Protein AF-A0A1F6H7G0-F1 (afdb_monomer)

Nearest PDB structures (foldseek):
  7kfo-assembly1_A-2  TM=5.328E-01  e=8.913E-01  Variovorax paradoxus
  2hr3-assembly1_B  TM=4.434E-01  e=9.532E-01  Pseudomonas aeruginosa
  8eju-assembly1_A  TM=5.784E-01  e=1.864E+00  Pseudomonas putida KT2440
  6fdn-assembly1_B  TM=5.886E-01  e=2.980E+00  Homo sapiens
  7el2-assembly1_A  TM=5.098E-01  e=3.408E+00  Acinetobacter baumannii

Mean predicted aligned error: 7.51 Å

Radius of gyration: 20.13 Å; Cα contacts (8 Å, |Δi|>4): 67; chains: 1; bounding box: 59×26×33 Å

Secondary structure (DSSP, 8-state):
---HHHHHHHHHHHHHHTT-PEEHHHHHHH-TT----TTTHHHHHHHTT--EETTEE-SS--HHHHHHHHHHHHHHHHHHHHHHHHHHHHHHHHHHHHT--

Structure (mmCIF, N/CA/C/O backbone):
data_AF-A0A1F6H7G0-F1
#
_entry.id   AF-A0A1F6H7G0-F1
#
loop_
_atom_site.group_PDB
_atom_site.id
_atom_site.type_symbol
_atom_site.label_atom_id
_atom_site.label_alt_id
_atom_site.label_comp_id
_atom_site.label_asym_id
_atom_site.label_entity_id
_atom_site.label_seq_id
_atom_site.pdbx_PDB_ins_code
_atom_site.Cartn_x
_atom_site.Cartn_y
_atom_site.Cartn_z
_atom_site.occupancy
_atom_site.B_iso_or_equiv
_atom_site.auth_seq_id
_atom_site.auth_comp_id
_atom_site.auth_asym_id
_atom_site.auth_atom_id
_atom_site.pdbx_PDB_model_num
ATOM 1 N N . MET A 1 1 ? -11.000 16.171 17.054 1.00 50.31 1 MET A N 1
ATOM 2 C CA . MET A 1 1 ? -9.948 15.129 17.045 1.00 50.31 1 MET A CA 1
ATOM 3 C C . MET A 1 1 ? -10.355 14.090 16.021 1.00 50.31 1 MET A C 1
ATOM 5 O O . MET A 1 1 ? -11.429 13.533 16.176 1.00 50.31 1 MET A O 1
ATOM 9 N N . GLU A 1 2 ? -9.550 13.872 14.984 1.00 61.44 2 GLU A N 1
ATOM 10 C CA . GLU A 1 2 ? -9.818 12.833 13.980 1.00 61.44 2 GLU A CA 1
ATOM 11 C C . GLU A 1 2 ? -9.745 11.443 14.636 1.00 61.44 2 GLU A C 1
ATOM 13 O O . GLU A 1 2 ? -8.797 11.145 15.378 1.00 61.44 2 GLU A O 1
ATOM 18 N N . SER A 1 3 ? -10.742 10.595 14.395 1.00 83.06 3 SER A N 1
ATOM 19 C CA . SER A 1 3 ? -10.743 9.219 14.892 1.00 83.06 3 SER A CA 1
ATOM 20 C C . SER A 1 3 ? -9.707 8.375 14.144 1.00 83.06 3 SER A C 1
ATOM 22 O O . SER A 1 3 ? -9.504 8.522 12.940 1.00 83.06 3 SER A O 1
ATOM 24 N N . SER A 1 4 ? -9.095 7.406 14.835 1.00 83.75 4 SER A N 1
ATOM 25 C CA . SER A 1 4 ? -8.165 6.439 14.223 1.00 83.75 4 SER A CA 1
ATOM 26 C C . SER A 1 4 ? -8.767 5.731 13.002 1.00 83.75 4 SER A C 1
ATOM 28 O O . SER A 1 4 ? -8.060 5.433 12.039 1.00 83.75 4 SER A O 1
ATOM 30 N N . ARG A 1 5 ? -10.086 5.495 13.022 1.00 87.50 5 ARG A N 1
ATOM 31 C CA . ARG A 1 5 ? -10.826 4.905 11.903 1.00 87.50 5 ARG A CA 1
ATOM 32 C C . ARG A 1 5 ? -10.873 5.833 10.692 1.00 87.50 5 ARG A C 1
ATOM 34 O O . ARG A 1 5 ? -10.640 5.376 9.578 1.00 87.50 5 ARG A O 1
ATOM 41 N N . GLU A 1 6 ? -11.161 7.113 10.908 1.00 89.44 6 GLU A N 1
ATOM 42 C CA . GLU A 1 6 ? -11.261 8.103 9.833 1.00 89.44 6 GLU A CA 1
ATOM 43 C C . GLU A 1 6 ? -9.904 8.325 9.172 1.00 89.44 6 GLU A C 1
ATOM 45 O O . GLU A 1 6 ? -9.823 8.336 7.947 1.00 89.44 6 GLU A O 1
ATOM 50 N N . SER A 1 7 ? -8.822 8.386 9.956 1.00 89.94 7 SER A N 1
ATOM 51 C CA . SER A 1 7 ? -7.468 8.485 9.403 1.00 89.94 7 SER A CA 1
ATOM 52 C C . SER A 1 7 ? -7.133 7.286 8.509 1.00 89.94 7 SER A C 1
ATOM 54 O O . SER A 1 7 ? -6.694 7.473 7.376 1.00 89.94 7 SER A O 1
ATOM 56 N N . ILE A 1 8 ? -7.406 6.055 8.968 1.00 91.19 8 ILE A N 1
ATOM 57 C CA . ILE A 1 8 ? -7.204 4.834 8.164 1.00 91.19 8 ILE A CA 1
ATOM 58 C C . ILE A 1 8 ? -8.042 4.877 6.885 1.00 91.19 8 ILE A C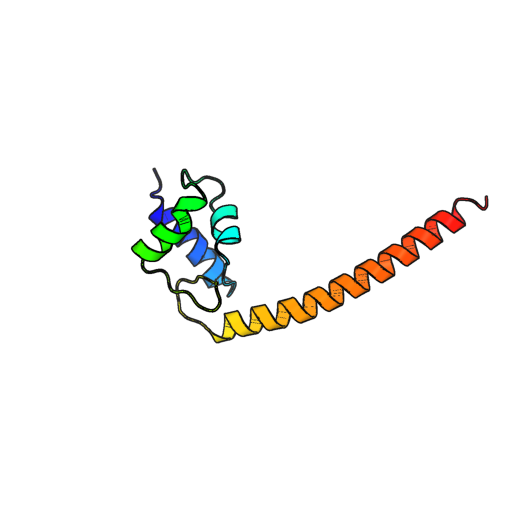 1
ATOM 60 O O . ILE A 1 8 ? -7.535 4.565 5.805 1.00 91.19 8 ILE A O 1
ATOM 64 N N . PHE A 1 9 ? -9.309 5.271 6.994 1.00 92.25 9 PHE A N 1
ATOM 65 C CA . PHE A 1 9 ? -10.212 5.338 5.853 1.00 92.25 9 PHE A CA 1
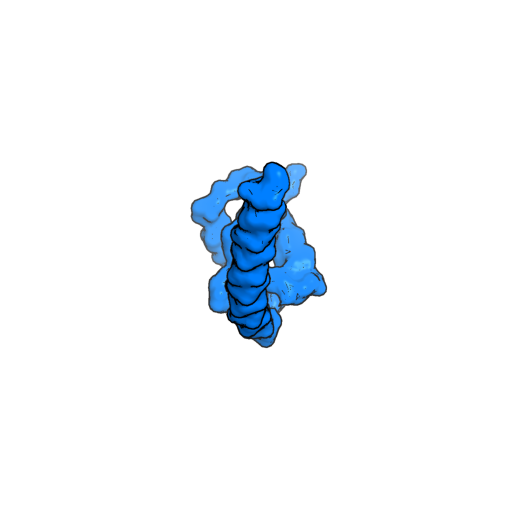ATOM 66 C C . PHE A 1 9 ? -9.767 6.391 4.834 1.00 92.25 9 PHE A C 1
ATOM 68 O O . PHE A 1 9 ? -9.676 6.067 3.654 1.00 92.25 9 PHE A O 1
ATOM 75 N N . LYS A 1 10 ? -9.407 7.606 5.271 1.00 92.19 10 LYS A N 1
ATOM 76 C CA . LYS A 1 10 ? -8.871 8.677 4.413 1.00 92.19 10 LYS A CA 1
ATOM 77 C C . LYS A 1 10 ? -7.612 8.226 3.679 1.00 92.19 10 LYS A C 1
ATOM 79 O O . LYS A 1 10 ? -7.515 8.421 2.468 1.00 92.19 10 LYS A O 1
ATOM 84 N N . THR A 1 11 ? -6.681 7.567 4.376 1.00 93.31 11 THR A N 1
ATOM 85 C CA . THR A 1 11 ? -5.485 6.997 3.743 1.00 93.31 11 THR A CA 1
ATOM 86 C C . THR A 1 11 ? -5.874 5.975 2.678 1.00 93.31 11 THR A C 1
ATOM 88 O O . THR A 1 11 ? -5.446 6.093 1.534 1.00 93.31 11 THR A O 1
ATOM 91 N N . LEU A 1 12 ? -6.703 4.983 3.009 1.00 93.19 12 LEU A N 1
ATOM 92 C CA . LEU A 1 12 ? -7.097 3.965 2.034 1.00 93.19 12 LEU A CA 1
ATOM 93 C C . LEU A 1 12 ? -7.871 4.562 0.852 1.00 93.19 12 LEU A C 1
ATOM 95 O O . LEU A 1 12 ? -7.621 4.147 -0.273 1.00 93.19 12 LEU A O 1
ATOM 99 N N . LEU A 1 13 ? -8.740 5.548 1.085 1.00 93.56 13 LEU A N 1
ATOM 100 C CA . LEU A 1 13 ? -9.506 6.242 0.049 1.00 93.56 13 LEU A CA 1
ATOM 101 C C . LEU A 1 13 ? -8.596 6.985 -0.921 1.00 93.56 13 LEU A C 1
ATOM 103 O O . LEU A 1 13 ? -8.730 6.810 -2.130 1.00 93.56 13 LEU A O 1
ATOM 107 N N . TYR A 1 14 ? -7.648 7.765 -0.396 1.00 93.94 14 TYR A N 1
ATOM 108 C CA . TYR A 1 14 ? -6.680 8.489 -1.213 1.00 93.94 14 TYR A CA 1
ATOM 109 C C . TYR A 1 14 ? -5.960 7.536 -2.171 1.00 93.94 14 TYR A C 1
ATOM 111 O O . TYR A 1 14 ? -5.923 7.767 -3.374 1.00 93.94 14 TYR A O 1
ATOM 119 N N . TYR A 1 15 ? -5.455 6.412 -1.663 1.00 93.31 15 TYR A N 1
ATOM 120 C CA . TYR A 1 15 ? -4.736 5.442 -2.487 1.00 93.31 15 TYR A CA 1
ATOM 121 C C . TYR A 1 15 ? -5.645 4.566 -3.371 1.00 93.31 15 TYR A C 1
ATOM 123 O O . TYR A 1 15 ? -5.177 4.077 -4.403 1.00 93.31 15 TYR A O 1
ATOM 131 N N . ASP A 1 16 ? -6.925 4.393 -3.020 1.00 91.31 16 ASP A N 1
ATOM 132 C CA . ASP A 1 16 ? -7.931 3.738 -3.875 1.00 91.31 16 ASP A CA 1
ATOM 133 C C . ASP A 1 16 ? -8.185 4.563 -5.147 1.00 91.31 16 ASP A C 1
ATOM 135 O O . ASP A 1 16 ? -8.273 3.987 -6.228 1.00 91.31 16 ASP A O 1
ATOM 139 N N . ILE A 1 17 ? -8.214 5.902 -5.045 1.00 92.19 17 ILE A N 1
ATOM 140 C CA . ILE A 1 17 ? -8.380 6.815 -6.196 1.00 92.19 17 ILE A CA 1
ATOM 141 C C . ILE A 1 17 ? -7.252 6.633 -7.224 1.00 92.19 17 ILE A C 1
ATOM 143 O O . ILE A 1 17 ? -7.495 6.687 -8.426 1.00 92.19 17 ILE A O 1
ATOM 147 N N . PHE A 1 18 ? -6.027 6.368 -6.764 1.00 91.19 18 PHE A N 1
ATOM 148 C CA . PHE A 1 18 ? -4.858 6.174 -7.630 1.00 9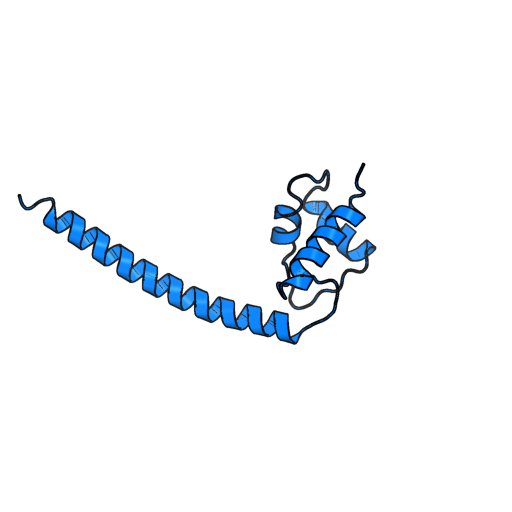1.19 18 PHE A CA 1
ATOM 149 C C . PHE A 1 18 ? -4.606 4.711 -8.022 1.00 91.19 18 PHE A C 1
ATOM 151 O O . PHE A 1 18 ? -3.511 4.390 -8.496 1.00 91.19 18 PHE A O 1
ATOM 158 N N . ASP A 1 19 ? -5.570 3.808 -7.800 1.00 90.31 19 ASP A N 1
ATOM 159 C CA . ASP A 1 19 ? -5.421 2.371 -8.065 1.00 90.31 19 ASP A CA 1
ATOM 160 C C . ASP A 1 19 ? -4.124 1.801 -7.442 1.00 90.31 19 ASP A C 1
ATOM 162 O O . ASP A 1 19 ? -3.385 1.003 -8.039 1.00 90.31 19 ASP A O 1
ATOM 166 N N . TYR A 1 20 ? -3.800 2.244 -6.225 1.00 91.12 20 TYR A N 1
ATOM 167 C CA . TYR A 1 20 ? -2.533 1.947 -5.564 1.00 91.12 20 TYR A CA 1
ATOM 168 C C . TYR A 1 20 ? -2.763 1.165 -4.264 1.00 91.12 20 TYR A C 1
ATOM 170 O O . TYR A 1 20 ? -2.712 1.717 -3.168 1.00 91.12 20 TYR A O 1
ATOM 178 N N . PRO A 1 21 ? -2.971 -0.160 -4.336 1.00 92.38 21 PRO A N 1
ATOM 179 C CA . PRO A 1 21 ? -3.251 -0.953 -3.150 1.00 92.38 21 PRO A CA 1
ATOM 180 C C . PRO A 1 21 ? -2.042 -0.977 -2.203 1.00 92.38 21 PRO A C 1
ATOM 182 O O . PRO A 1 21 ? -0.881 -1.157 -2.617 1.00 92.38 21 PRO A O 1
ATOM 185 N N . LEU A 1 22 ? -2.317 -0.800 -0.911 1.00 93.69 22 LEU A N 1
ATOM 186 C CA . LEU A 1 22 ? -1.295 -0.570 0.106 1.00 93.69 22 LEU A CA 1
ATOM 187 C C . LEU A 1 22 ? -0.989 -1.815 0.929 1.00 93.69 22 LEU A C 1
ATOM 189 O O . LEU A 1 22 ? -1.863 -2.608 1.250 1.00 93.69 22 LEU A O 1
ATOM 193 N N . LYS A 1 23 ? 0.275 -1.956 1.336 1.00 94.69 23 LYS A N 1
ATOM 194 C CA . LYS A 1 23 ? 0.666 -2.902 2.390 1.00 94.69 23 LYS A CA 1
ATOM 195 C C . LYS A 1 23 ? 0.525 -2.241 3.753 1.00 94.69 23 LYS A C 1
ATOM 197 O O . LYS A 1 23 ? 0.720 -1.035 3.863 1.00 94.69 23 LYS A O 1
ATOM 202 N N . ILE A 1 24 ? 0.353 -3.043 4.800 1.00 92.94 24 ILE A N 1
ATOM 203 C CA . ILE A 1 24 ? 0.215 -2.561 6.182 1.00 92.94 24 ILE A CA 1
ATOM 204 C C . ILE A 1 24 ? 1.311 -1.582 6.626 1.00 92.94 24 ILE A C 1
ATOM 206 O O . ILE A 1 24 ? 1.025 -0.580 7.266 1.00 92.94 24 ILE A O 1
ATOM 210 N N . GLN A 1 25 ? 2.563 -1.826 6.228 1.00 91.88 25 GLN A N 1
ATOM 211 C CA . GLN A 1 25 ? 3.690 -0.945 6.549 1.00 91.88 25 GLN A CA 1
ATOM 212 C C . GLN A 1 25 ? 3.532 0.443 5.922 1.00 91.88 25 GLN A C 1
ATOM 214 O O . GLN A 1 25 ? 3.876 1.436 6.547 1.00 91.88 25 GLN A O 1
ATOM 219 N N . LYS A 1 26 ? 3.003 0.503 4.694 1.00 92.25 26 LYS A N 1
ATOM 220 C CA . LYS A 1 26 ? 2.750 1.760 3.987 1.00 92.25 26 LYS A CA 1
ATOM 221 C C . LYS A 1 26 ? 1.534 2.482 4.542 1.00 92.25 26 LYS A C 1
ATOM 223 O O . LYS A 1 26 ? 1.588 3.691 4.669 1.00 92.25 26 LYS A O 1
ATOM 228 N N . ILE A 1 27 ? 0.492 1.747 4.931 1.00 92.62 27 ILE A N 1
ATOM 229 C CA . ILE A 1 27 ? -0.647 2.329 5.652 1.00 92.62 27 ILE A CA 1
ATOM 230 C C . ILE A 1 27 ? -0.138 3.009 6.922 1.00 92.62 27 ILE A C 1
ATOM 232 O O . ILE A 1 27 ? -0.379 4.190 7.102 1.00 92.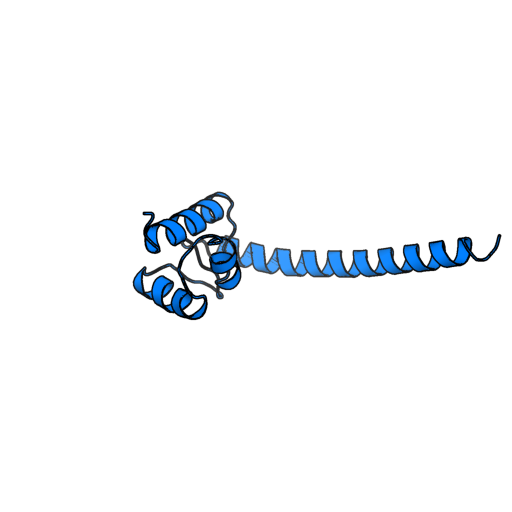62 27 ILE A O 1
ATOM 236 N N . TRP A 1 28 ? 0.645 2.306 7.746 1.00 91.69 28 TRP A N 1
ATOM 237 C CA . TRP A 1 28 ? 1.231 2.891 8.954 1.00 91.69 28 TRP A CA 1
ATOM 238 C C . TRP A 1 28 ? 2.125 4.104 8.661 1.00 91.69 28 TRP A C 1
ATOM 240 O O . TRP A 1 28 ? 2.010 5.106 9.352 1.00 91.69 28 TRP A O 1
ATOM 250 N N . GLN A 1 29 ? 2.967 4.031 7.624 1.00 90.44 29 GLN A N 1
ATOM 251 C CA . GLN A 1 29 ? 3.823 5.149 7.217 1.00 90.44 29 GLN A CA 1
ATOM 252 C C . GLN A 1 29 ? 3.005 6.392 6.835 1.00 90.44 29 GLN A C 1
ATOM 254 O O . GLN A 1 29 ? 3.326 7.483 7.269 1.00 90.44 29 GLN A O 1
ATOM 259 N N . PHE A 1 30 ? 1.937 6.235 6.050 1.00 89.94 30 PHE A N 1
ATOM 260 C CA . PHE A 1 30 ? 1.118 7.366 5.594 1.00 89.94 30 PHE A CA 1
ATOM 261 C C . PHE A 1 30 ? 0.113 7.862 6.632 1.00 89.94 30 PHE A C 1
ATOM 263 O O . PHE A 1 30 ? -0.493 8.913 6.453 1.00 89.94 30 PHE A O 1
ATOM 270 N N . LEU A 1 31 ? -0.040 7.138 7.736 1.00 87.69 31 LEU A N 1
ATOM 271 C CA . LEU A 1 31 ? -0.749 7.595 8.924 1.00 87.69 31 LEU A CA 1
ATOM 272 C C . LEU A 1 31 ? 0.166 8.445 9.820 1.00 87.69 31 LEU A C 1
ATOM 274 O O . LEU A 1 31 ? 0.037 8.364 11.039 1.00 87.69 31 LEU A O 1
ATOM 278 N N . GLU A 1 32 ? 1.082 9.222 9.226 1.00 64.38 32 GLU A N 1
ATOM 279 C CA . GLU A 1 32 ? 2.285 9.870 9.799 1.00 64.38 32 GLU A CA 1
ATOM 280 C C . GLU A 1 32 ? 2.019 10.846 10.978 1.00 64.38 32 GLU A C 1
ATOM 282 O O . GLU A 1 32 ? 2.927 11.480 11.497 1.00 64.38 32 GLU A O 1
ATOM 287 N N . SER A 1 33 ? 0.780 10.915 11.469 1.00 61.31 33 SER A N 1
ATOM 288 C CA . SER A 1 33 ? 0.310 11.711 12.609 1.00 61.31 33 SER A CA 1
ATOM 289 C C . 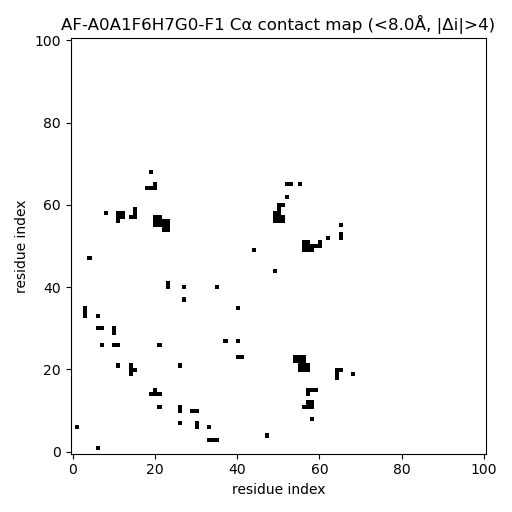SER A 1 33 ? -0.593 10.945 13.596 1.00 61.31 33 SER A C 1
ATOM 291 O O . SER A 1 33 ? -1.152 11.528 14.527 1.00 61.31 33 SER A O 1
ATOM 293 N N . SER A 1 34 ? -0.776 9.633 13.420 1.00 62.53 34 SER A N 1
ATOM 294 C CA . SER A 1 34 ? -1.740 8.861 14.208 1.00 62.53 34 SER A CA 1
ATOM 295 C C . SER A 1 34 ? -1.139 8.315 15.509 1.00 62.53 34 SER A C 1
ATOM 297 O O . SER A 1 34 ? -0.053 7.741 15.537 1.00 62.53 34 SER A O 1
ATOM 299 N N . LYS A 1 35 ? -1.912 8.387 16.601 1.00 73.31 35 LYS A N 1
ATOM 300 C CA . LYS A 1 35 ? -1.626 7.752 17.909 1.00 73.31 35 LYS A CA 1
ATOM 301 C C . LYS A 1 35 ? -1.566 6.209 17.849 1.00 73.31 35 LYS A C 1
ATOM 303 O O . LYS A 1 35 ? -1.483 5.541 18.879 1.00 73.31 35 LYS A O 1
ATOM 308 N N . ILE A 1 36 ? -1.658 5.620 16.656 1.00 82.94 36 ILE A N 1
ATOM 309 C CA . ILE A 1 36 ? -1.805 4.185 16.443 1.00 82.94 36 ILE A CA 1
ATOM 310 C C . ILE A 1 36 ? -0.422 3.536 16.442 1.00 82.94 36 ILE A C 1
ATOM 312 O O . ILE A 1 36 ? 0.385 3.695 15.522 1.00 82.94 36 ILE A O 1
ATOM 316 N N . LYS A 1 37 ? -0.162 2.716 17.462 1.00 86.62 37 LYS A N 1
ATOM 317 C CA . LYS A 1 37 ? 1.017 1.847 17.475 1.00 86.62 37 LYS A CA 1
ATOM 318 C C . LYS A 1 37 ? 0.943 0.881 16.294 1.00 86.62 37 LYS A C 1
ATOM 320 O O . LYS A 1 37 ? -0.072 0.219 16.082 1.00 86.62 37 LYS A O 1
ATOM 325 N N . ARG A 1 38 ? 2.061 0.712 15.584 1.00 87.38 38 ARG A N 1
ATOM 326 C CA . ARG A 1 38 ? 2.184 -0.206 14.437 1.00 87.38 38 ARG A CA 1
ATOM 327 C C . ARG A 1 38 ? 1.679 -1.625 14.730 1.00 87.38 38 ARG A C 1
ATOM 329 O O . ARG A 1 38 ? 1.125 -2.263 13.841 1.00 87.38 38 ARG A O 1
ATOM 336 N N . LYS A 1 39 ? 1.861 -2.103 15.968 1.00 88.75 39 LYS A N 1
ATOM 337 C CA . LYS A 1 39 ? 1.414 -3.429 16.430 1.00 88.75 39 LYS A CA 1
ATOM 338 C C . LYS A 1 39 ? -0.112 -3.586 16.445 1.00 88.75 39 LYS A C 1
ATOM 340 O O . LYS A 1 39 ? -0.587 -4.687 16.216 1.00 88.75 39 LYS A O 1
ATOM 345 N N . ASN A 1 40 ? -0.853 -2.497 16.645 1.00 90.31 40 ASN A N 1
ATOM 346 C CA . ASN A 1 40 ? -2.312 -2.512 16.793 1.00 90.31 40 ASN A CA 1
ATOM 347 C C . ASN A 1 40 ? -3.029 -2.337 15.443 1.00 90.31 40 ASN A C 1
ATOM 349 O O . ASN A 1 40 ? -4.203 -2.660 15.306 1.00 90.31 40 ASN A O 1
ATOM 353 N N . LEU A 1 41 ? -2.325 -1.843 14.417 1.00 90.88 41 LEU A N 1
ATOM 354 C CA . LEU A 1 41 ? -2.896 -1.607 13.091 1.00 90.88 41 LEU A CA 1
ATOM 355 C C . LEU A 1 41 ? -3.522 -2.858 12.431 1.00 90.88 41 LEU A C 1
ATOM 357 O O . LEU A 1 41 ? -4.605 -2.719 11.868 1.00 90.88 41 LEU A O 1
ATOM 361 N N . PRO A 1 42 ? -2.917 -4.067 12.476 1.00 92.00 42 PRO A N 1
ATOM 362 C CA . PRO A 1 42 ? -3.533 -5.254 11.881 1.00 92.00 42 PRO A CA 1
ATOM 363 C C . PRO A 1 42 ? -4.883 -5.598 12.518 1.00 92.00 42 PRO A C 1
ATOM 365 O O . PRO A 1 42 ? -5.809 -6.002 11.820 1.00 92.00 42 PRO A O 1
ATOM 368 N N . GLU A 1 43 ? -4.987 -5.436 13.835 1.00 92.31 43 GLU A N 1
ATOM 369 C CA . GLU A 1 43 ? -6.200 -5.719 14.599 1.00 92.31 43 GLU A CA 1
ATOM 370 C C . GLU A 1 43 ? -7.294 -4.695 14.293 1.00 92.31 43 GLU A C 1
ATOM 372 O O . GLU A 1 43 ? -8.418 -5.074 13.975 1.00 92.31 43 GLU A O 1
ATOM 377 N N . LEU A 1 44 ? -6.942 -3.409 14.233 1.00 91.94 44 LEU A N 1
ATOM 378 C CA . LEU A 1 44 ? -7.861 -2.349 13.810 1.00 91.94 44 LEU A CA 1
ATOM 379 C C . LEU A 1 44 ? -8.400 -2.575 12.392 1.00 91.94 44 LEU A C 1
ATOM 381 O O . LEU A 1 44 ? -9.598 -2.438 12.160 1.00 91.94 44 LEU A O 1
ATOM 385 N N . LEU A 1 45 ? -7.543 -2.965 11.444 1.00 92.38 45 LEU A N 1
ATOM 386 C CA . LEU A 1 45 ? -7.969 -3.259 10.071 1.00 92.38 45 LEU A CA 1
ATOM 387 C C . LEU A 1 45 ? -8.948 -4.442 10.008 1.00 92.38 45 LEU A C 1
ATOM 389 O O . LEU A 1 45 ? -9.867 -4.414 9.189 1.00 92.38 45 LEU A O 1
ATOM 393 N N . LYS A 1 46 ? -8.789 -5.446 10.884 1.00 92.38 46 LYS A N 1
ATOM 394 C CA . LYS A 1 46 ? -9.758 -6.544 11.031 1.00 92.38 46 LYS A CA 1
ATOM 395 C C . LYS A 1 46 ? -11.079 -6.061 11.626 1.00 92.38 46 LYS A C 1
ATOM 397 O O . LYS A 1 46 ? -12.124 -6.380 11.071 1.00 92.38 46 LYS A O 1
ATOM 402 N N . ILE A 1 47 ? -11.036 -5.273 12.703 1.00 92.50 47 ILE A N 1
ATOM 403 C CA . ILE A 1 47 ? -12.232 -4.707 13.355 1.00 92.50 47 ILE A CA 1
ATOM 404 C C . ILE A 1 47 ? -13.041 -3.866 12.360 1.00 92.50 47 ILE A C 1
ATOM 406 O O . ILE A 1 47 ? -14.264 -3.958 12.303 1.00 92.50 47 ILE A O 1
ATOM 410 N N . PHE A 1 48 ? -12.358 -3.081 11.527 1.00 90.00 48 PHE A N 1
ATOM 411 C CA . PHE A 1 48 ? -12.989 -2.264 10.490 1.00 90.00 48 PHE A CA 1
ATOM 412 C C . PHE A 1 48 ? -13.362 -3.044 9.226 1.00 90.00 48 PHE A C 1
ATOM 414 O O . PHE A 1 48 ? -13.842 -2.432 8.275 1.00 90.00 48 PHE A O 1
ATOM 421 N N . GLN A 1 49 ? -13.150 -4.365 9.213 1.00 91.62 49 GLN A N 1
ATOM 422 C CA . GLN A 1 49 ? -13.477 -5.266 8.106 1.00 91.62 49 GLN A CA 1
ATOM 423 C C . GLN A 1 49 ? -12.889 -4.798 6.767 1.00 91.62 49 GLN A C 1
ATOM 425 O O . GLN A 1 49 ? -13.516 -4.921 5.716 1.00 91.62 49 GLN A O 1
ATOM 430 N N . VAL A 1 50 ? -11.672 -4.244 6.795 1.00 91.75 50 VAL A N 1
ATOM 431 C CA . VAL A 1 50 ? -11.012 -3.758 5.581 1.00 91.75 50 VAL A CA 1
ATOM 432 C C . VAL A 1 50 ? -10.645 -4.949 4.687 1.00 91.75 50 VAL A C 1
ATOM 434 O O . VAL A 1 50 ? -9.908 -5.836 5.134 1.00 91.75 50 VAL A O 1
ATOM 437 N N . PRO A 1 51 ? -11.093 -4.970 3.418 1.00 91.19 51 PRO A N 1
ATOM 438 C CA . PRO A 1 51 ? -10.750 -6.029 2.479 1.00 91.19 51 PRO A CA 1
ATOM 439 C C . PRO A 1 51 ? -9.236 -6.206 2.313 1.00 91.19 51 PRO A C 1
ATOM 441 O O . PRO A 1 51 ? -8.479 -5.235 2.220 1.00 91.19 51 PRO A O 1
ATOM 444 N N . ILE A 1 52 ? -8.799 -7.465 2.221 1.00 92.31 52 ILE A N 1
ATOM 445 C CA . ILE A 1 52 ? -7.393 -7.833 2.034 1.00 92.31 52 ILE A CA 1
ATOM 446 C C . ILE A 1 52 ? -7.224 -8.862 0.909 1.00 92.31 52 ILE A C 1
ATOM 448 O O . ILE A 1 52 ? -7.979 -9.826 0.801 1.00 92.31 52 ILE A O 1
ATOM 452 N N . TYR A 1 53 ? -6.199 -8.688 0.072 1.00 93.69 53 TYR A N 1
ATOM 453 C CA . TYR A 1 53 ? -5.792 -9.672 -0.938 1.00 93.69 53 TYR A CA 1
ATOM 454 C C . TYR A 1 53 ? -4.277 -9.632 -1.143 1.00 93.69 53 TYR A C 1
ATOM 456 O O . TYR A 1 53 ? -3.702 -8.564 -1.345 1.00 93.69 53 TYR A O 1
ATOM 464 N N . LYS A 1 54 ? -3.605 -10.792 -1.073 1.00 92.31 54 LYS A N 1
ATOM 465 C CA . LYS A 1 54 ? -2.132 -10.917 -1.187 1.00 92.31 54 LYS A CA 1
ATOM 466 C C . LYS A 1 54 ? -1.359 -9.922 -0.296 1.00 92.31 54 LYS A C 1
ATOM 468 O O . LYS A 1 54 ? -0.360 -9.337 -0.716 1.00 92.31 54 LYS A O 1
ATOM 473 N N . SER A 1 55 ? -1.843 -9.717 0.934 1.00 92.69 55 SER A N 1
ATOM 474 C CA . SER A 1 55 ? -1.300 -8.762 1.919 1.00 92.69 55 SER A CA 1
ATOM 475 C C . SER A 1 55 ? -1.405 -7.279 1.528 1.00 92.69 55 SER A C 1
ATOM 477 O O . SER A 1 55 ? -0.672 -6.444 2.070 1.00 92.69 55 SER A O 1
ATOM 479 N N . PHE A 1 56 ? -2.298 -6.949 0.595 1.00 93.62 56 PHE A N 1
ATOM 480 C CA . PHE A 1 56 ? -2.666 -5.581 0.257 1.00 93.62 56 PHE A CA 1
ATOM 481 C C . PHE A 1 56 ? -4.079 -5.259 0.734 1.00 93.62 56 PHE A C 1
ATOM 483 O O . PHE A 1 56 ? -4.960 -6.108 0.633 1.00 93.62 56 PHE A O 1
ATOM 490 N N . PHE A 1 57 ? -4.270 -4.030 1.200 1.00 93.31 57 PHE A N 1
ATOM 491 C CA . PHE A 1 57 ? -5.528 -3.481 1.688 1.00 93.31 57 PHE A CA 1
ATOM 492 C C . PHE A 1 57 ? -6.024 -2.391 0.736 1.00 93.31 57 PHE A C 1
ATOM 494 O O . PHE A 1 57 ? -5.220 -1.666 0.135 1.00 93.31 57 PHE A O 1
ATOM 501 N N . PHE A 1 58 ? -7.341 -2.298 0.604 1.00 90.19 58 PHE A N 1
ATOM 502 C CA . PHE A 1 58 ? -8.048 -1.378 -0.289 1.00 90.19 58 PHE A CA 1
ATOM 503 C C . PHE A 1 58 ? -9.499 -1.239 0.182 1.00 90.19 58 PHE A C 1
ATOM 505 O O . PHE A 1 58 ? -10.002 -2.109 0.892 1.00 90.19 58 PHE A O 1
ATOM 512 N N . LEU A 1 59 ? -10.176 -0.161 -0.216 1.00 89.81 59 LEU A N 1
ATOM 513 C CA . LEU A 1 59 ?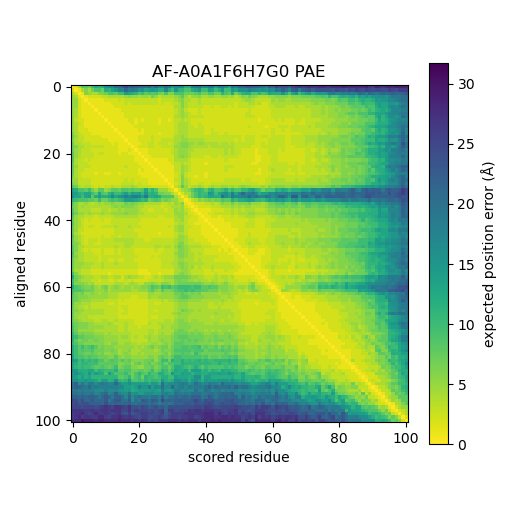 -11.591 0.025 0.122 1.00 89.81 59 LEU A CA 1
ATOM 514 C C . LEU A 1 59 ? -12.498 -0.821 -0.766 1.00 89.81 59 LEU A C 1
ATOM 516 O O . LEU A 1 59 ? -13.470 -1.396 -0.282 1.00 89.81 59 LEU A O 1
ATOM 520 N N . ARG A 1 60 ? -12.169 -0.930 -2.059 1.00 86.00 60 ARG A N 1
ATOM 521 C CA . ARG A 1 60 ? -12.927 -1.747 -3.008 1.00 86.00 60 ARG A CA 1
ATOM 522 C C . ARG A 1 60 ? -12.092 -2.916 -3.521 1.00 86.00 60 ARG A C 1
ATOM 524 O O . ARG A 1 60 ? -10.974 -2.705 -3.994 1.00 86.00 60 ARG A O 1
ATOM 531 N N . PRO A 1 61 ? -12.611 -4.155 -3.474 1.00 78.81 61 PRO A N 1
ATOM 532 C CA . PRO A 1 61 ? -11.883 -5.318 -3.955 1.00 78.81 61 PRO A CA 1
ATOM 533 C C . PRO A 1 61 ? -11.652 -5.269 -5.463 1.00 78.81 61 PRO A C 1
ATOM 535 O O . PRO A 1 61 ? -12.543 -5.534 -6.260 1.00 78.81 61 PRO A O 1
ATOM 538 N N . ARG A 1 62 ? -10.408 -4.967 -5.849 1.00 86.19 62 ARG A N 1
ATOM 539 C CA . ARG A 1 62 ? -9.942 -4.920 -7.243 1.00 86.19 62 ARG A CA 1
ATOM 540 C C . ARG A 1 62 ? -8.685 -5.777 -7.411 1.00 86.19 62 ARG A C 1
ATOM 542 O O . ARG A 1 62 ? -7.554 -5.287 -7.431 1.00 86.19 62 ARG A O 1
ATOM 549 N N . LYS A 1 63 ? -8.879 -7.101 -7.480 1.00 90.25 63 LYS A N 1
ATOM 550 C CA . LYS A 1 63 ? -7.785 -8.099 -7.527 1.00 90.25 63 LYS A CA 1
ATOM 551 C C . LYS A 1 63 ? -6.836 -7.880 -8.717 1.00 90.25 63 LYS A C 1
ATOM 553 O O . LYS A 1 63 ? -5.621 -7.980 -8.560 1.00 90.25 63 LYS A O 1
ATOM 558 N N . ASN A 1 64 ? -7.382 -7.479 -9.865 1.00 92.81 64 ASN A N 1
ATOM 559 C CA . ASN A 1 64 ? -6.642 -7.145 -11.087 1.00 92.81 64 ASN A CA 1
ATOM 560 C C . ASN A 1 64 ? -5.554 -6.074 -10.867 1.00 92.81 64 ASN A C 1
ATOM 562 O O . ASN A 1 64 ? -4.445 -6.199 -11.389 1.00 92.81 64 ASN A O 1
ATOM 566 N N . ILE A 1 65 ? -5.834 -5.041 -10.068 1.00 92.06 65 ILE A N 1
ATOM 567 C CA . ILE A 1 65 ? -4.880 -3.961 -9.778 1.00 92.06 65 ILE A CA 1
ATOM 568 C C . ILE A 1 65 ? -3.731 -4.475 -8.910 1.00 92.06 65 ILE A C 1
ATOM 570 O O . ILE A 1 65 ? -2.566 -4.147 -9.156 1.00 92.06 65 ILE A O 1
ATOM 574 N N . VAL A 1 66 ? -4.039 -5.315 -7.919 1.00 92.38 66 VAL A N 1
ATOM 575 C CA . VAL A 1 66 ? -3.026 -5.944 -7.062 1.00 92.38 66 VAL A CA 1
ATOM 576 C C . VAL A 1 66 ? -2.082 -6.804 -7.900 1.00 92.38 66 VAL A C 1
ATOM 578 O O . VAL A 1 66 ? -0.860 -6.682 -7.778 1.00 92.38 66 VAL A O 1
ATOM 581 N N . ASP A 1 67 ? -2.625 -7.613 -8.806 1.00 93.06 67 ASP A N 1
ATOM 582 C CA . ASP A 1 67 ? -1.819 -8.459 -9.686 1.00 93.06 67 ASP A CA 1
ATOM 583 C C . ASP A 1 67 ? -0.958 -7.619 -10.646 1.00 93.06 67 ASP A C 1
ATOM 585 O O . ASP A 1 67 ? 0.254 -7.847 -10.760 1.00 93.06 67 ASP A O 1
ATOM 589 N N . LYS A 1 68 ? -1.524 -6.552 -11.227 1.00 93.81 68 LYS A N 1
ATOM 590 C CA . LYS A 1 68 ? -0.790 -5.581 -12.059 1.00 93.81 68 LYS A CA 1
ATOM 591 C C . LYS A 1 68 ? 0.353 -4.918 -11.287 1.00 93.81 68 LYS A C 1
ATOM 593 O O . LYS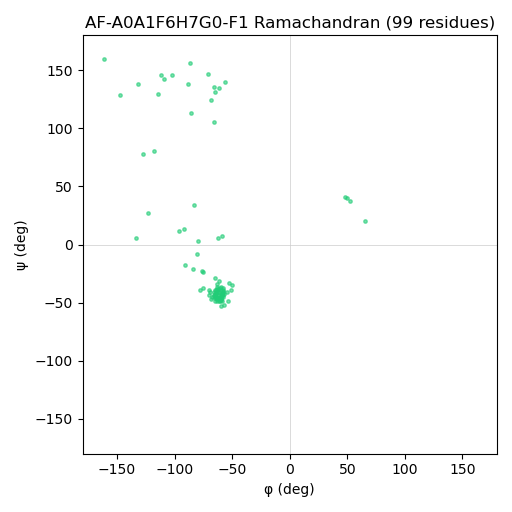 A 1 68 ? 1.457 -4.764 -11.816 1.00 93.81 68 LYS A O 1
ATOM 598 N N . ARG A 1 69 ? 0.128 -4.550 -10.025 1.00 91.69 69 ARG A N 1
ATOM 599 C CA . ARG A 1 69 ? 1.145 -3.970 -9.135 1.00 91.69 69 ARG A CA 1
ATOM 600 C C . ARG A 1 69 ? 2.280 -4.952 -8.856 1.00 91.69 69 ARG A C 1
ATOM 602 O O . ARG A 1 69 ? 3.445 -4.558 -8.925 1.00 91.69 69 ARG A O 1
ATOM 609 N N . ILE A 1 70 ? 1.965 -6.215 -8.567 1.00 91.75 70 ILE A N 1
ATOM 610 C CA . ILE A 1 70 ? 2.975 -7.260 -8.338 1.00 91.75 70 ILE A CA 1
ATOM 611 C C . ILE A 1 70 ? 3.824 -7.461 -9.601 1.00 91.75 70 ILE A C 1
ATOM 613 O O . ILE A 1 70 ? 5.056 -7.468 -9.513 1.00 91.75 70 ILE A O 1
ATOM 617 N N . ALA A 1 71 ? 3.191 -7.555 -10.773 1.00 94.00 71 ALA A N 1
ATOM 618 C CA . ALA A 1 71 ? 3.889 -7.689 -12.050 1.00 94.00 71 ALA A CA 1
ATOM 619 C C . ALA A 1 71 ? 4.805 -6.484 -12.334 1.00 94.00 71 ALA A C 1
ATOM 621 O O . ALA A 1 71 ? 5.999 -6.652 -12.602 1.00 94.00 71 ALA A O 1
ATOM 622 N N . ARG A 1 72 ? 4.289 -5.257 -12.174 1.00 92.12 72 ARG A N 1
ATOM 623 C CA . ARG A 1 72 ? 5.063 -4.015 -12.341 1.00 92.12 72 ARG A CA 1
ATOM 624 C C . ARG A 1 72 ? 6.242 -3.926 -11.376 1.00 92.12 72 ARG A C 1
ATOM 626 O O . ARG A 1 72 ? 7.309 -3.477 -11.782 1.00 92.12 72 ARG A O 1
ATOM 633 N N . LYS A 1 73 ? 6.099 -4.392 -10.129 1.00 91.69 73 LYS A N 1
ATOM 634 C CA . LYS A 1 73 ? 7.206 -4.414 -9.160 1.00 91.69 73 LYS A CA 1
ATOM 635 C C . LYS A 1 73 ? 8.356 -5.308 -9.629 1.00 91.69 73 LYS A C 1
ATOM 637 O O . LYS A 1 73 ? 9.509 -4.909 -9.493 1.00 91.69 73 LYS A O 1
ATOM 642 N N . LYS A 1 74 ? 8.063 -6.475 -10.217 1.00 93.75 74 LYS A N 1
ATOM 643 C CA . LYS A 1 74 ? 9.095 -7.360 -10.792 1.00 93.75 74 LYS A CA 1
ATOM 644 C C . LYS A 1 74 ? 9.840 -6.680 -11.941 1.00 93.75 74 LYS A C 1
ATOM 646 O O . LYS A 1 74 ? 11.065 -6.734 -11.991 1.00 93.75 74 LYS A O 1
ATOM 651 N N . VAL A 1 75 ? 9.110 -6.020 -12.842 1.00 94.88 75 VAL A N 1
ATOM 652 C CA . VAL A 1 75 ? 9.709 -5.274 -13.963 1.00 94.88 75 VAL A CA 1
ATOM 653 C C . VAL A 1 75 ? 10.557 -4.109 -13.452 1.00 94.88 75 VAL A C 1
ATOM 655 O O . VAL A 1 75 ? 11.692 -3.947 -13.890 1.00 94.88 75 VAL A O 1
ATOM 658 N N . SER A 1 76 ? 10.038 -3.336 -12.496 1.00 92.06 76 SER A N 1
ATOM 659 C CA . SER A 1 76 ? 10.752 -2.209 -11.891 1.00 92.06 76 SER A CA 1
ATOM 660 C C . SER A 1 76 ? 12.054 -2.660 -11.225 1.00 92.06 76 SER A C 1
ATOM 662 O O . SER A 1 76 ? 13.105 -2.120 -11.537 1.00 92.06 76 SER A O 1
ATOM 664 N N . ALA A 1 77 ? 12.029 -3.740 -10.435 1.00 93.75 77 ALA A N 1
ATOM 665 C CA . ALA A 1 77 ? 13.230 -4.282 -9.796 1.00 93.75 77 ALA A CA 1
ATOM 666 C C . ALA A 1 77 ? 14.327 -4.667 -10.807 1.00 93.75 77 ALA A C 1
ATOM 668 O O . ALA A 1 77 ? 15.505 -4.398 -10.579 1.00 93.75 77 ALA A O 1
ATOM 669 N N . LYS A 1 78 ? 13.949 -5.252 -11.955 1.00 94.38 78 LYS A N 1
ATOM 670 C CA . LYS A 1 78 ? 14.902 -5.545 -13.040 1.00 94.38 78 LYS A CA 1
ATOM 671 C C . LYS A 1 78 ? 15.510 -4.266 -13.624 1.00 94.38 78 LYS A C 1
ATOM 673 O O . LYS A 1 78 ? 16.712 -4.233 -13.882 1.00 94.38 78 LYS A O 1
ATOM 678 N N . LYS A 1 79 ? 14.695 -3.224 -13.822 1.00 93.12 79 LYS A N 1
ATOM 679 C CA . LYS A 1 79 ? 15.156 -1.919 -14.323 1.00 93.12 79 LYS A CA 1
ATOM 680 C C . LYS A 1 79 ? 16.111 -1.248 -13.336 1.00 93.12 79 LYS A C 1
ATOM 682 O O . LYS A 1 79 ? 17.178 -0.811 -13.753 1.00 93.12 79 LYS A O 1
ATOM 687 N N . THR A 1 80 ? 15.780 -1.247 -12.046 1.00 90.56 80 THR A N 1
ATOM 688 C CA . THR A 1 80 ? 16.638 -0.701 -10.986 1.00 90.56 80 THR A CA 1
ATOM 689 C C . THR A 1 80 ? 17.990 -1.405 -10.952 1.00 90.56 80 THR A C 1
ATOM 691 O O . THR A 1 80 ? 19.009 -0.735 -11.054 1.00 90.56 80 THR A O 1
ATOM 694 N N . LYS A 1 81 ? 18.020 -2.745 -10.966 1.00 91.38 81 LYS A N 1
ATOM 695 C CA . LYS A 1 81 ? 19.279 -3.513 -10.985 1.00 91.38 81 LYS A CA 1
ATOM 696 C C . LYS A 1 81 ? 20.166 -3.172 -12.190 1.00 91.38 81 LYS A C 1
ATOM 698 O O . LYS A 1 81 ? 21.387 -3.107 -12.074 1.00 91.38 81 LYS A O 1
ATOM 703 N N . LYS A 1 82 ? 19.561 -2.965 -13.367 1.00 89.81 82 LYS A N 1
ATOM 704 C CA . LYS A 1 82 ? 20.298 -2.533 -14.565 1.00 89.81 82 LYS A CA 1
ATOM 705 C C . LYS A 1 82 ? 20.862 -1.119 -14.387 1.00 89.81 82 LYS A C 1
ATOM 707 O O . LYS A 1 82 ? 22.026 -0.903 -14.703 1.00 89.81 82 LYS A O 1
ATOM 712 N N . SER A 1 83 ? 20.062 -0.197 -13.851 1.00 88.00 83 SER A N 1
ATOM 713 C CA . SER A 1 83 ? 20.477 1.183 -13.575 1.00 88.00 83 SER A CA 1
ATOM 714 C C . SER A 1 83 ? 21.619 1.257 -12.562 1.00 88.00 83 SER A C 1
ATOM 716 O O . SER A 1 83 ? 22.576 1.983 -12.791 1.00 88.00 83 SER A O 1
ATOM 718 N N . GLU A 1 84 ? 21.555 0.484 -11.477 1.00 90.44 84 GLU A N 1
ATOM 719 C CA . GLU A 1 84 ? 22.617 0.399 -10.463 1.00 90.44 84 GLU A CA 1
ATOM 720 C C . GLU A 1 84 ? 23.933 -0.083 -11.073 1.00 90.44 84 GLU A C 1
ATOM 722 O O . GLU A 1 84 ? 24.995 0.478 -10.806 1.00 90.44 84 GLU A O 1
ATOM 727 N N . LYS A 1 85 ? 23.863 -1.099 -11.942 1.00 85.44 85 LYS A N 1
ATOM 728 C CA . LYS A 1 85 ? 25.034 -1.604 -12.658 1.00 85.44 85 LYS A CA 1
ATOM 729 C C . LYS A 1 85 ? 25.645 -0.514 -13.545 1.00 85.44 85 LYS A C 1
ATOM 731 O O . LYS A 1 85 ? 26.847 -0.293 -13.461 1.00 85.44 85 LYS A O 1
ATOM 736 N N . SER A 1 86 ? 24.835 0.183 -14.345 1.00 85.19 86 SER A N 1
ATOM 737 C CA . SER A 1 86 ? 25.300 1.304 -15.176 1.00 85.19 86 SER A CA 1
ATOM 738 C C . SER A 1 86 ? 25.908 2.437 -14.345 1.00 85.19 86 SER A C 1
ATOM 740 O O . SER A 1 86 ? 27.003 2.883 -14.668 1.00 85.19 86 SER A O 1
ATOM 742 N N . TYR A 1 87 ? 25.249 2.838 -13.253 1.00 85.88 87 TYR A N 1
ATOM 743 C CA . TYR A 1 87 ? 25.736 3.876 -12.341 1.00 85.88 87 TYR A CA 1
ATOM 744 C C . TYR A 1 87 ? 27.106 3.526 -11.752 1.00 85.88 87 TYR A C 1
ATOM 746 O O . TYR A 1 87 ? 28.003 4.363 -11.722 1.00 85.88 87 TYR A O 1
ATOM 754 N N . LYS A 1 88 ? 27.304 2.267 -11.339 1.00 79.44 88 LYS A N 1
ATOM 755 C CA . LYS A 1 88 ? 28.596 1.803 -10.819 1.00 79.44 88 LYS A CA 1
ATOM 756 C C . LYS A 1 88 ? 29.711 1.912 -11.864 1.00 79.44 88 LYS A C 1
ATOM 758 O O . LYS A 1 88 ? 30.811 2.322 -11.518 1.00 79.44 88 LYS A O 1
ATOM 763 N N . TYR A 1 89 ? 29.439 1.574 -13.126 1.00 76.88 89 TYR A N 1
ATOM 764 C CA . TYR A 1 89 ? 30.436 1.723 -14.192 1.00 76.88 89 TYR A CA 1
ATOM 765 C C . TYR A 1 89 ? 30.784 3.184 -14.456 1.00 76.88 89 TYR A C 1
ATOM 767 O O . TYR A 1 89 ? 31.962 3.500 -14.575 1.00 76.88 89 TYR A O 1
ATOM 775 N N . THR A 1 90 ? 29.790 4.073 -14.511 1.00 76.62 90 THR A N 1
ATOM 776 C CA . THR A 1 90 ? 30.053 5.505 -14.706 1.00 76.62 90 THR A CA 1
ATOM 777 C C . THR A 1 90 ? 30.850 6.099 -13.550 1.00 76.62 90 THR A C 1
ATOM 779 O O . THR A 1 90 ? 31.731 6.908 -13.799 1.00 76.62 90 THR A O 1
ATOM 782 N N . TRP A 1 91 ? 30.597 5.658 -12.311 1.00 70.75 91 TRP A N 1
ATOM 783 C CA . TRP A 1 91 ? 31.353 6.103 -11.135 1.00 70.75 91 TRP A CA 1
ATOM 784 C C . TRP A 1 91 ? 32.825 5.670 -11.201 1.00 70.75 91 TRP A C 1
ATOM 786 O O . TRP A 1 91 ? 33.713 6.500 -11.086 1.00 70.75 91 TRP A O 1
ATOM 796 N N . VAL A 1 92 ? 33.091 4.392 -11.500 1.00 75.19 92 VAL A N 1
ATOM 797 C CA . VAL A 1 92 ? 34.465 3.863 -11.616 1.00 75.19 92 VAL A CA 1
ATOM 798 C C . VAL A 1 92 ? 35.245 4.512 -12.766 1.00 75.19 92 VAL A C 1
ATOM 800 O O . VAL A 1 92 ? 36.436 4.778 -12.632 1.00 75.19 92 VAL A O 1
ATOM 803 N N . VAL A 1 93 ? 34.593 4.770 -13.903 1.00 73.69 93 VAL A N 1
ATOM 804 C CA . VAL A 1 93 ? 35.227 5.444 -15.048 1.00 73.69 93 VAL A CA 1
ATOM 805 C C . VAL A 1 93 ? 35.503 6.918 -14.740 1.00 73.69 93 VAL A C 1
ATOM 807 O O . VAL A 1 93 ? 36.562 7.416 -15.110 1.00 73.69 93 VAL A O 1
ATOM 810 N N . ALA A 1 94 ? 34.592 7.603 -14.041 1.00 67.50 94 ALA A N 1
ATOM 811 C CA . ALA A 1 94 ? 34.791 8.986 -13.611 1.00 67.50 94 ALA A CA 1
ATOM 812 C C . ALA A 1 94 ? 35.956 9.120 -12.616 1.00 67.50 94 ALA A C 1
ATOM 814 O O . ALA A 1 94 ? 36.777 10.017 -12.784 1.00 67.50 94 ALA A O 1
ATOM 815 N N . ASP A 1 95 ? 36.079 8.199 -11.654 1.00 65.44 95 ASP A N 1
ATOM 816 C CA . ASP A 1 95 ? 37.219 8.166 -10.732 1.00 65.44 95 ASP A CA 1
ATOM 817 C C . ASP A 1 95 ? 38.535 7.921 -11.484 1.00 65.44 95 ASP A C 1
ATOM 819 O O . ASP A 1 95 ? 39.505 8.646 -11.291 1.00 65.44 95 ASP A O 1
ATOM 823 N N . GLY A 1 96 ? 38.571 6.945 -12.399 1.00 59.62 96 GLY A N 1
ATOM 824 C CA . GLY A 1 96 ? 39.775 6.636 -13.182 1.00 59.62 96 GLY A CA 1
ATOM 825 C C . GLY A 1 96 ? 40.263 7.788 -14.072 1.00 59.62 96 GLY A C 1
ATOM 826 O O . GLY A 1 96 ? 41.465 7.930 -14.273 1.00 59.62 96 GLY A O 1
ATOM 827 N N . LEU A 1 97 ? 39.351 8.633 -14.564 1.00 57.28 97 LEU A N 1
ATOM 828 C CA . LEU A 1 97 ? 39.665 9.852 -15.322 1.00 57.28 97 LEU A CA 1
ATOM 829 C C . LEU A 1 97 ? 40.172 11.004 -14.438 1.00 57.28 97 LEU A C 1
ATOM 831 O O . LEU A 1 97 ? 40.872 11.880 -14.936 1.00 57.28 97 LEU A O 1
ATOM 835 N N . PHE A 1 98 ? 39.844 11.008 -13.143 1.00 53.78 98 PHE A N 1
ATOM 836 C CA . PHE A 1 98 ? 40.259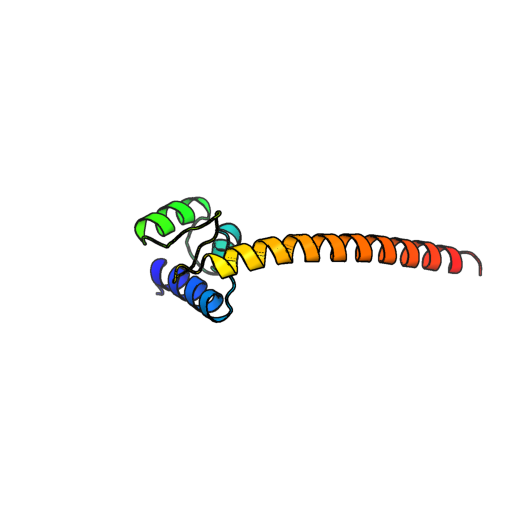 12.053 -12.199 1.00 53.78 98 PHE A CA 1
ATOM 837 C C . PHE A 1 98 ? 41.666 11.829 -11.615 1.00 53.78 98 PHE A C 1
ATOM 839 O O . PHE A 1 98 ? 42.291 12.786 -11.174 1.00 53.78 98 PHE A O 1
ATOM 846 N N . TYR A 1 99 ? 42.183 10.594 -11.632 1.00 54.25 99 TYR A N 1
ATOM 847 C CA . TYR A 1 99 ? 43.517 10.235 -11.111 1.00 54.25 99 TYR A CA 1
ATOM 848 C C . TYR A 1 99 ? 44.632 10.194 -12.180 1.00 54.25 99 TYR A C 1
ATOM 850 O O . TYR A 1 99 ? 45.718 9.682 -11.911 1.00 54.25 99 TYR A O 1
ATOM 858 N N . TRP A 1 100 ? 44.374 10.694 -13.391 1.00 48.62 100 TRP A N 1
ATOM 859 C CA . TRP A 1 100 ? 45.311 10.698 -14.530 1.00 48.62 100 TRP A CA 1
ATOM 860 C C . TRP A 1 100 ? 45.588 12.110 -15.087 1.00 48.62 100 TRP A C 1
ATOM 862 O O . TRP A 1 100 ? 45.916 12.256 -16.263 1.00 48.62 100 TRP A O 1
ATOM 872 N N . ASN A 1 101 ? 45.459 13.141 -14.245 1.00 42.28 101 ASN A N 1
ATOM 873 C CA . ASN A 1 101 ? 45.862 14.524 -14.529 1.00 42.28 101 ASN A CA 1
ATOM 874 C C . ASN A 1 101 ? 46.779 15.047 -13.423 1.00 42.28 101 ASN A C 1
ATOM 876 O O . ASN A 1 101 ? 46.440 14.814 -12.240 1.00 42.28 101 ASN A O 1
#

Sequence (101 aa):
MESSRESIFKTLLYYDIFDYPLKIQKIWQFLESSKIKRKNLPELLKIFQVPIYKSFFFLRPRKNIVDKRIARKKVSAKKTKKSEKSYKYTWVVADGLFYWN

Foldseek 3Di:
DDDPVNLLVVLQVVCQVVLHWDALVVSVVSSVPDPDDSVCSVVVCVVVVFDDDPRTTHNDDDVVSVVVVVVVVVVVVVVVVVVVVVVVVVVVVVVVVVVPD

pLDDT: mean 85.5, std 12.04, range [42.28, 94.88]

Solvent-accessible surface area (backbone atoms only — not comparable to ful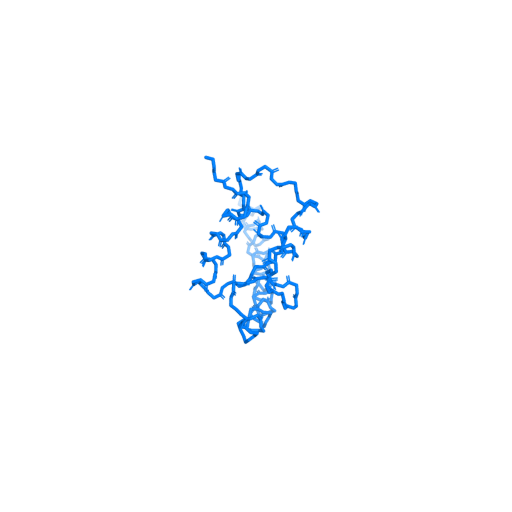l-atom values): 6006 Å² total; per-residue (Å²): 132,87,49,76,66,54,54,54,47,52,53,36,50,59,30,48,77,68,68,46,72,36,37,67,68,54,52,55,56,73,43,77,83,58,94,68,54,78,84,53,48,67,57,51,40,56,77,68,65,56,51,73,55,97,75,26,41,37,80,66,98,53,67,68,51,54,52,50,49,56,54,49,50,57,54,48,52,54,51,49,55,52,48,54,53,52,50,52,52,54,51,54,54,53,52,59,62,63,75,73,117